Protein AF-A0A2P8FPQ2-F1 (afdb_monomer_lite)

Sequence (67 aa):
MQVQALSILSNGSKSREVRKLLDVSPGKLHAMRVSRQLSFMRIGGVIYYERADIEKMFEKFKTAAVK

Organism: NCBI:txid1591085

Secondary structure (DSSP, 8-state):
---------STTTHHHHHHHHHT--HHHHHHHHHTTSS--EEETTEEE--HHHHHHHHHHH------

Foldseek 3Di:
DDQPQVDDDDQPVVLVVLCVLLVDDPVVVVVCVVVVLFDWDADPNHIGGRPVSSVVSSVVSPPDPPD

Structure (mmCIF, N/CA/C/O backbone):
data_AF-A0A2P8FPQ2-F1
#
_entry.id   AF-A0A2P8FPQ2-F1
#
loop_
_atom_site.group_PDB
_atom_site.id
_atom_site.type_symbol
_atom_site.label_atom_id
_atom_site.label_alt_id
_atom_site.label_comp_id
_atom_site.label_asym_id
_atom_site.label_entity_id
_atom_site.label_seq_id
_atom_site.pdbx_PDB_ins_code
_atom_site.Cartn_x
_atom_site.Cartn_y
_atom_site.Cartn_z
_atom_site.occupancy
_atom_site.B_iso_or_equiv
_atom_site.auth_seq_id
_atom_site.auth_comp_id
_atom_site.auth_asym_id
_atom_site.auth_atom_id
_atom_site.pdbx_PDB_model_num
ATOM 1 N N . MET A 1 1 ? 0.674 -28.781 -3.938 1.00 35.97 1 MET A N 1
ATOM 2 C CA . MET A 1 1 ? 0.707 -27.393 -3.426 1.00 35.97 1 MET A CA 1
ATOM 3 C C . MET A 1 1 ? 0.200 -26.460 -4.512 1.00 35.97 1 MET A C 1
ATOM 5 O O . MET A 1 1 ? 0.959 -26.102 -5.401 1.00 35.97 1 MET A O 1
ATOM 9 N N . GLN A 1 2 ? -1.092 -26.132 -4.501 1.00 27.91 2 GLN A N 1
ATOM 10 C CA . GLN A 1 2 ? -1.638 -25.129 -5.413 1.00 27.91 2 GLN A CA 1
ATOM 11 C C . GLN A 1 2 ? -1.499 -23.760 -4.751 1.00 27.91 2 GLN A C 1
ATOM 13 O O . GLN A 1 2 ? -2.323 -23.366 -3.933 1.00 27.91 2 GLN A O 1
ATOM 18 N N . VAL A 1 3 ? -0.428 -23.043 -5.077 1.00 37.09 3 VAL A N 1
ATOM 19 C CA . VAL A 1 3 ? -0.404 -21.594 -4.885 1.00 37.09 3 VAL A CA 1
ATOM 20 C C . VAL A 1 3 ? -1.365 -21.013 -5.916 1.00 37.09 3 VAL A C 1
ATOM 22 O O . VAL A 1 3 ? -1.037 -20.924 -7.097 1.00 37.09 3 VAL A O 1
ATOM 25 N N . GLN A 1 4 ? -2.579 -20.664 -5.489 1.00 38.97 4 GLN A N 1
ATOM 26 C CA . GLN A 1 4 ? -3.492 -19.855 -6.293 1.00 38.97 4 GLN A CA 1
ATOM 27 C C . GLN A 1 4 ? -2.909 -18.439 -6.387 1.00 38.97 4 GLN A C 1
ATOM 29 O O . GLN A 1 4 ? -3.303 -17.519 -5.675 1.00 38.97 4 GLN A O 1
ATOM 34 N N . ALA A 1 5 ? -1.903 -18.275 -7.245 1.00 39.25 5 ALA A N 1
ATOM 35 C CA . ALA A 1 5 ? -1.449 -16.975 -7.694 1.00 39.25 5 ALA A CA 1
ATOM 36 C C . ALA A 1 5 ? -2.563 -16.420 -8.580 1.00 39.25 5 ALA A C 1
ATOM 38 O O . ALA A 1 5 ? -2.643 -16.754 -9.763 1.00 39.25 5 ALA A O 1
ATOM 39 N N . LEU A 1 6 ? -3.455 -15.632 -7.974 1.00 41.75 6 LEU A N 1
ATOM 40 C CA . LEU A 1 6 ? -4.536 -14.938 -8.663 1.00 41.75 6 LEU A CA 1
ATOM 41 C C . LEU A 1 6 ? -3.919 -14.179 -9.846 1.00 41.75 6 LEU A C 1
ATOM 43 O O . LEU A 1 6 ? -3.165 -13.213 -9.699 1.00 41.75 6 LEU A O 1
ATOM 47 N N . SER A 1 7 ? -4.126 -14.750 -11.026 1.00 48.97 7 SER A N 1
ATOM 48 C CA . SER A 1 7 ? -3.409 -14.430 -12.247 1.00 48.97 7 SER A CA 1
ATOM 49 C C . SER A 1 7 ? -4.136 -13.260 -12.884 1.00 48.97 7 SER A C 1
ATOM 51 O O . SER A 1 7 ? -5.077 -13.465 -13.638 1.00 48.97 7 SER A O 1
ATOM 53 N N . ILE A 1 8 ? -3.756 -12.023 -12.550 1.00 41.72 8 ILE A N 1
ATOM 54 C CA . ILE A 1 8 ? -4.343 -10.848 -13.207 1.00 41.72 8 ILE A CA 1
ATOM 55 C C . ILE A 1 8 ? -3.244 -9.917 -13.735 1.00 41.72 8 ILE A C 1
ATOM 57 O O . ILE A 1 8 ? -2.280 -9.565 -13.058 1.00 41.72 8 ILE A O 1
ATOM 61 N N . LEU A 1 9 ? -3.368 -9.634 -15.026 1.00 42.97 9 LEU A N 1
ATOM 62 C CA . LEU A 1 9 ? -2.410 -9.111 -15.997 1.00 42.97 9 LEU A CA 1
ATOM 63 C C . LEU A 1 9 ? -1.774 -7.745 -15.646 1.00 42.97 9 LEU A C 1
ATOM 65 O O . LEU A 1 9 ? -2.428 -6.867 -15.095 1.00 42.97 9 LEU A O 1
ATOM 69 N N . SER A 1 10 ? -0.524 -7.547 -16.094 1.00 38.38 10 SER A N 1
ATOM 70 C CA . SER A 1 10 ? 0.206 -6.273 -16.303 1.00 38.38 10 SER A CA 1
ATOM 71 C C . SER A 1 10 ? 0.499 -5.340 -15.101 1.00 38.38 10 SER A C 1
ATOM 73 O O . SER A 1 10 ? -0.272 -5.168 -14.158 1.00 38.38 10 SER A O 1
ATOM 75 N N . ASN A 1 11 ? 1.680 -4.715 -15.158 1.00 46.38 11 ASN A N 1
ATOM 76 C CA . ASN A 1 11 ? 2.381 -3.940 -14.120 1.00 46.38 11 ASN A CA 1
ATOM 77 C C . ASN A 1 11 ? 1.615 -2.722 -13.544 1.00 46.38 11 ASN A C 1
ATOM 79 O O . ASN A 1 11 ? 1.952 -2.265 -12.450 1.00 46.38 11 ASN A O 1
ATOM 83 N N . GLY A 1 12 ? 0.557 -2.242 -14.207 1.00 42.38 12 GLY A N 1
ATOM 84 C CA . GLY A 1 12 ? -0.309 -1.152 -13.728 1.00 42.38 12 GLY A CA 1
ATOM 85 C C . GLY A 1 12 ? -1.655 -1.590 -13.129 1.00 42.38 12 GLY A C 1
ATOM 86 O O . GLY A 1 12 ? -2.236 -0.865 -12.313 1.00 42.38 12 GLY A O 1
ATOM 87 N N . SER A 1 13 ? -2.155 -2.771 -13.496 1.00 49.75 13 SER A N 1
ATOM 88 C CA . SER A 1 13 ? -3.487 -3.271 -13.119 1.00 49.75 13 SER A CA 1
ATOM 89 C C . SER A 1 13 ? -3.479 -3.918 -11.732 1.00 49.75 13 SER A C 1
ATOM 91 O O . SER A 1 13 ? -4.371 -3.643 -10.933 1.00 49.75 13 SER A O 1
ATOM 93 N N . LYS A 1 14 ? -2.409 -4.645 -11.374 1.00 63.22 14 LYS A N 1
ATOM 94 C CA . LYS A 1 14 ? -2.272 -5.327 -10.067 1.00 63.22 14 LYS A CA 1
ATOM 95 C C . LYS A 1 14 ? -2.328 -4.372 -8.875 1.00 63.22 14 LYS A C 1
ATOM 97 O O . LYS A 1 14 ? -3.086 -4.567 -7.931 1.00 63.22 14 LYS A O 1
ATOM 102 N N . SER A 1 15 ? -1.563 -3.279 -8.941 1.00 65.56 15 SER A N 1
ATOM 103 C CA . SER A 1 15 ? -1.601 -2.245 -7.895 1.00 65.56 15 SER A CA 1
ATOM 104 C C . SER A 1 15 ? -2.938 -1.503 -7.881 1.00 65.56 15 SER A C 1
ATOM 106 O O . SER A 1 15 ? -3.282 -0.891 -6.881 1.00 65.56 15 SER A O 1
ATOM 108 N N . ARG A 1 16 ? -3.689 -1.490 -8.988 1.00 74.19 16 ARG A N 1
ATOM 109 C CA . ARG A 1 16 ? -5.014 -0.862 -9.060 1.00 74.19 16 ARG A CA 1
ATOM 110 C C . ARG A 1 16 ? -6.080 -1.741 -8.411 1.00 74.19 16 ARG A C 1
ATOM 112 O O . ARG A 1 16 ? -6.901 -1.205 -7.680 1.00 74.19 16 ARG A O 1
ATOM 119 N N . GLU A 1 17 ? -6.038 -3.050 -8.627 1.00 77.25 17 GLU A N 1
ATOM 120 C CA . GLU A 1 17 ? -6.936 -4.006 -7.970 1.00 77.25 17 GLU A CA 1
ATOM 121 C C . GLU A 1 17 ? -6.693 -4.090 -6.473 1.00 77.25 17 GLU A C 1
ATOM 123 O O . GLU A 1 17 ? -7.637 -3.955 -5.709 1.00 77.25 17 GLU A O 1
ATOM 128 N N . VAL A 1 18 ? -5.434 -4.202 -6.042 1.00 77.56 18 VAL A N 1
ATOM 129 C CA . VAL A 1 18 ? -5.096 -4.205 -4.610 1.00 77.56 18 VAL A CA 1
ATOM 130 C C . VAL A 1 18 ? -5.566 -2.918 -3.930 1.00 77.56 18 VAL A C 1
ATOM 132 O O . VAL A 1 18 ? -6.102 -2.963 -2.828 1.00 77.56 18 VAL A O 1
ATOM 135 N N . ARG A 1 19 ? -5.437 -1.768 -4.607 1.00 81.38 19 ARG A N 1
ATOM 136 C CA . ARG A 1 19 ? -5.979 -0.494 -4.113 1.00 81.38 19 ARG A CA 1
ATOM 137 C C . ARG A 1 19 ? -7.496 -0.490 -4.006 1.00 81.38 19 ARG A C 1
ATOM 139 O O . A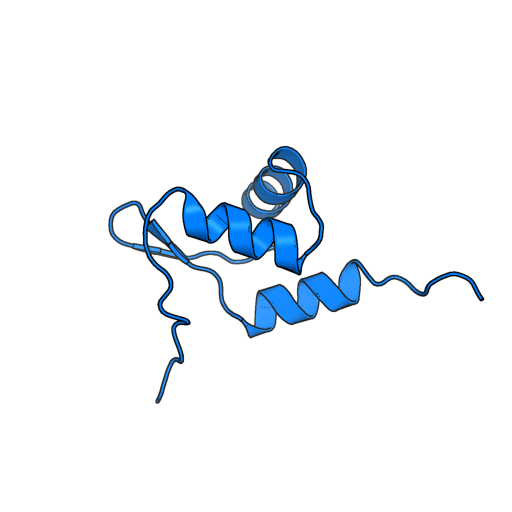RG A 1 19 ? -7.994 0.046 -3.033 1.00 81.38 19 ARG A O 1
ATOM 146 N N . LYS A 1 20 ? -8.209 -1.058 -4.982 1.00 81.19 20 LYS A N 1
ATOM 147 C CA . LYS A 1 20 ? -9.675 -1.176 -4.936 1.00 81.19 20 LYS A CA 1
ATOM 148 C C . LYS A 1 20 ? -10.133 -2.136 -3.839 1.00 81.19 20 LYS A C 1
ATOM 150 O O . LYS A 1 20 ? -11.126 -1.868 -3.185 1.00 81.19 20 LYS A O 1
ATOM 155 N N . LEU A 1 21 ? -9.409 -3.235 -3.644 1.00 82.25 21 LEU A N 1
ATOM 156 C CA . LEU A 1 21 ? -9.745 -4.262 -2.662 1.00 82.25 21 LEU A CA 1
ATOM 157 C C . LEU A 1 21 ? -9.519 -3.780 -1.225 1.00 82.25 21 LEU A C 1
ATOM 159 O O . LEU A 1 21 ? -10.312 -4.088 -0.348 1.00 82.25 21 LEU A O 1
ATOM 163 N N . LEU A 1 22 ? -8.448 -3.019 -0.994 1.00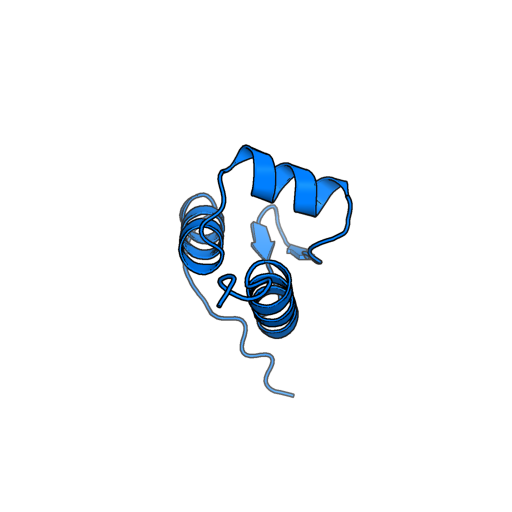 79.88 22 LEU A N 1
ATOM 164 C CA . LEU A 1 22 ? -8.129 -2.443 0.315 1.00 79.88 22 LEU A CA 1
ATOM 165 C C . LEU A 1 22 ? -8.705 -1.033 0.524 1.00 79.88 22 LEU A C 1
ATOM 167 O O . LEU A 1 22 ? -8.539 -0.482 1.605 1.00 79.88 22 LEU A O 1
ATOM 171 N N . ASP A 1 23 ? -9.323 -0.447 -0.503 1.00 82.81 23 ASP A N 1
ATOM 172 C CA . ASP A 1 23 ? -9.763 0.954 -0.556 1.00 82.81 23 ASP A CA 1
ATOM 173 C C . ASP A 1 23 ? -8.675 1.965 -0.125 1.00 82.81 23 ASP A C 1
ATOM 175 O O . ASP A 1 23 ? -8.868 2.848 0.708 1.00 82.81 23 ASP A O 1
ATOM 179 N N . VAL A 1 24 ? -7.464 1.811 -0.676 1.00 82.75 24 VAL A N 1
ATOM 180 C CA . VAL A 1 24 ? -6.296 2.633 -0.310 1.00 82.75 24 VAL A CA 1
ATOM 181 C C . VAL A 1 24 ? -5.750 3.461 -1.469 1.00 82.75 24 VAL A C 1
ATOM 183 O O . VAL A 1 24 ? -5.746 3.061 -2.638 1.00 82.75 24 VAL A O 1
ATOM 186 N N . SER A 1 25 ? -5.181 4.622 -1.135 1.00 83.00 25 SER A N 1
ATOM 187 C CA . SER A 1 25 ? -4.479 5.468 -2.102 1.00 83.00 25 SER A CA 1
ATOM 188 C C . SER A 1 25 ? -3.148 4.840 -2.565 1.00 83.00 25 SER A C 1
ATOM 190 O O . SER A 1 25 ? -2.559 4.011 -1.861 1.00 83.00 25 SER A O 1
ATOM 192 N N . PRO A 1 26 ? -2.603 5.245 -3.733 1.00 81.38 26 PRO A N 1
ATOM 193 C CA . PRO A 1 26 ? -1.284 4.795 -4.190 1.00 81.38 26 PRO A CA 1
ATOM 194 C C . PRO A 1 26 ? -0.160 5.072 -3.186 1.00 81.38 26 PRO A C 1
ATOM 196 O O . PRO A 1 26 ? 0.711 4.222 -2.998 1.00 81.38 26 PRO A O 1
ATOM 199 N N . GLY A 1 27 ? -0.213 6.224 -2.508 1.00 83.62 27 GLY A N 1
ATOM 200 C CA . GLY A 1 27 ? 0.748 6.594 -1.468 1.00 83.62 27 GLY A CA 1
ATOM 201 C C . GLY A 1 27 ? 0.668 5.674 -0.252 1.00 83.62 27 GLY A C 1
ATOM 202 O O . GLY A 1 27 ? 1.698 5.225 0.243 1.00 83.62 27 GLY A O 1
ATOM 203 N N . LYS A 1 28 ? -0.545 5.298 0.173 1.00 85.25 28 LYS A N 1
ATOM 204 C CA . LYS A 1 28 ? -0.756 4.366 1.288 1.00 85.25 28 LYS A CA 1
ATOM 205 C C . LYS A 1 28 ? -0.259 2.958 0.946 1.00 85.25 28 LYS A C 1
ATOM 207 O O . LYS A 1 28 ? 0.481 2.378 1.733 1.00 85.25 28 LYS A O 1
ATOM 212 N N . LEU A 1 29 ? -0.561 2.443 -0.250 1.00 85.00 29 LEU A N 1
ATOM 213 C CA . LEU A 1 29 ? -0.049 1.139 -0.697 1.00 85.00 29 LEU A CA 1
ATOM 214 C C . LEU A 1 29 ? 1.483 1.133 -0.852 1.00 85.00 29 LEU A C 1
ATOM 216 O O . LEU A 1 29 ? 2.139 0.116 -0.622 1.00 85.00 29 LEU A O 1
ATOM 220 N N . HIS A 1 30 ? 2.081 2.256 -1.260 1.00 85.12 30 HIS A N 1
ATOM 221 C CA . HIS A 1 30 ? 3.534 2.399 -1.273 1.00 85.12 30 HIS A CA 1
ATOM 222 C C . HIS A 1 30 ? 4.108 2.408 0.148 1.00 85.12 30 HIS A C 1
ATOM 224 O O . HIS A 1 30 ? 5.000 1.611 0.428 1.00 85.12 30 HIS A O 1
ATOM 230 N N . ALA A 1 31 ? 3.538 3.207 1.053 1.00 85.69 31 ALA A N 1
ATOM 231 C CA . ALA A 1 31 ? 3.934 3.244 2.456 1.00 85.69 31 ALA A CA 1
ATOM 232 C C . ALA A 1 31 ? 3.858 1.856 3.103 1.00 85.69 31 ALA A C 1
ATOM 234 O O . ALA A 1 31 ? 4.810 1.464 3.757 1.00 85.69 31 ALA A O 1
ATOM 235 N N . MET A 1 32 ? 2.802 1.076 2.846 1.00 85.56 32 MET A N 1
ATOM 236 C CA . MET A 1 32 ? 2.647 -0.296 3.358 1.00 85.56 32 MET A CA 1
ATOM 237 C C . MET A 1 32 ? 3.714 -1.273 2.847 1.00 85.56 32 MET A C 1
ATOM 239 O O . MET A 1 32 ? 4.119 -2.180 3.573 1.00 85.56 32 MET A O 1
ATOM 243 N N . ARG A 1 33 ? 4.183 -1.100 1.604 1.00 84.56 33 ARG A N 1
ATOM 244 C CA . ARG A 1 33 ? 5.304 -1.886 1.065 1.00 84.56 33 ARG A CA 1
ATOM 245 C C . ARG A 1 33 ? 6.628 -1.481 1.705 1.00 84.56 33 ARG A C 1
ATOM 247 O O . ARG A 1 33 ? 7.413 -2.349 2.070 1.00 84.56 33 ARG A O 1
ATOM 254 N N . VAL A 1 34 ? 6.872 -0.176 1.838 1.00 85.81 34 VAL A N 1
ATOM 255 C CA . VAL A 1 34 ? 8.106 0.367 2.431 1.00 85.81 34 V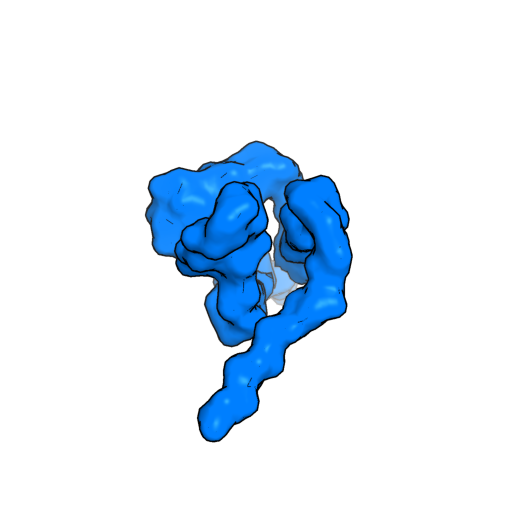AL A CA 1
ATOM 256 C C . VAL A 1 34 ? 8.189 0.031 3.922 1.00 85.81 34 VAL A C 1
ATOM 258 O O . VAL A 1 34 ? 9.239 -0.387 4.400 1.00 85.81 34 VAL A O 1
ATOM 261 N N . SER A 1 35 ? 7.070 0.127 4.642 1.00 86.44 35 SER A N 1
ATOM 262 C CA . SER A 1 35 ? 6.957 -0.197 6.068 1.00 86.44 35 SER A CA 1
ATOM 263 C C . SER A 1 35 ? 6.925 -1.699 6.362 1.00 86.44 35 SER A C 1
ATOM 265 O O . SER A 1 35 ? 6.843 -2.080 7.527 1.00 86.44 35 SER A O 1
ATOM 267 N N . ARG A 1 36 ? 6.983 -2.557 5.330 1.00 83.56 36 ARG A N 1
ATOM 268 C CA . ARG A 1 36 ? 6.869 -4.024 5.428 1.00 83.56 36 ARG A CA 1
ATOM 269 C C . ARG A 1 36 ? 5.581 -4.506 6.113 1.00 83.56 36 ARG A C 1
ATOM 271 O O . ARG A 1 36 ? 5.538 -5.611 6.640 1.00 83.56 36 ARG A O 1
ATOM 278 N N . GLN A 1 37 ? 4.523 -3.694 6.092 1.00 83.94 37 GLN A N 1
ATOM 279 C CA . GLN A 1 37 ? 3.205 -4.063 6.622 1.00 83.94 37 GLN A CA 1
ATOM 280 C C . GLN A 1 37 ? 2.424 -4.978 5.680 1.00 83.94 37 GLN A C 1
ATOM 282 O O . GLN A 1 37 ? 1.567 -5.731 6.132 1.00 83.94 37 GLN A O 1
ATOM 287 N N . LEU A 1 38 ? 2.711 -4.900 4.380 1.00 84.06 38 LEU A N 1
ATOM 288 C CA . LEU A 1 38 ? 2.141 -5.776 3.369 1.00 84.06 38 LEU A CA 1
ATOM 289 C C . LEU A 1 38 ? 3.271 -6.489 2.634 1.00 84.06 38 LEU A C 1
ATOM 291 O O . LEU A 1 38 ? 4.025 -5.859 1.882 1.00 84.06 38 LEU A O 1
ATOM 295 N N . SER A 1 39 ? 3.373 -7.798 2.859 1.00 82.69 39 SER A N 1
ATOM 296 C CA . SER A 1 39 ? 4.342 -8.654 2.188 1.00 82.69 39 SER A CA 1
ATOM 297 C C . SER A 1 39 ? 4.115 -8.619 0.684 1.00 82.69 39 SER A C 1
ATOM 299 O O . SER A 1 39 ? 2.982 -8.653 0.195 1.00 82.69 39 SER A O 1
ATOM 301 N N . PHE A 1 40 ? 5.207 -8.556 -0.067 1.00 84.25 40 PHE A N 1
ATOM 302 C CA . PHE A 1 40 ? 5.160 -8.625 -1.513 1.00 84.25 40 PHE A CA 1
ATOM 303 C C . PHE A 1 40 ? 6.360 -9.397 -2.041 1.00 84.25 40 PHE A C 1
ATOM 305 O O . PHE A 1 40 ? 7.448 -9.346 -1.470 1.00 84.25 40 PHE A O 1
ATOM 312 N N . MET A 1 41 ? 6.174 -10.068 -3.172 1.00 83.12 41 MET A N 1
ATOM 313 C CA . MET A 1 41 ? 7.254 -10.729 -3.889 1.00 83.12 41 MET A CA 1
ATOM 314 C C . MET A 1 41 ? 7.491 -10.022 -5.213 1.00 83.12 41 MET A C 1
ATOM 316 O O . MET A 1 41 ? 6.547 -9.688 -5.928 1.00 83.12 41 MET A O 1
ATOM 320 N N . ARG A 1 42 ? 8.756 -9.773 -5.551 1.00 84.12 42 ARG A N 1
ATOM 321 C CA . ARG A 1 42 ? 9.137 -9.204 -6.844 1.00 84.12 42 ARG A CA 1
ATOM 322 C C . ARG A 1 42 ? 9.769 -10.295 -7.697 1.00 84.12 42 ARG A C 1
ATOM 324 O O . ARG A 1 42 ? 10.856 -10.757 -7.380 1.00 84.12 42 ARG A O 1
ATOM 331 N N . ILE A 1 43 ? 9.113 -10.660 -8.794 1.00 83.75 43 ILE A N 1
ATOM 332 C CA . ILE A 1 43 ? 9.636 -11.615 -9.780 1.00 83.75 43 ILE A CA 1
ATOM 333 C C . ILE A 1 43 ? 9.667 -10.910 -11.131 1.00 83.75 43 ILE A C 1
ATOM 335 O O . ILE A 1 43 ? 8.633 -10.425 -11.591 1.00 83.75 43 ILE A O 1
ATOM 339 N N . GLY A 1 44 ? 10.849 -10.799 -11.745 1.00 82.94 44 GLY A N 1
ATOM 340 C CA . GLY A 1 44 ? 10.992 -10.211 -13.084 1.00 82.94 44 GLY A CA 1
ATOM 341 C C . GLY A 1 44 ? 10.452 -8.778 -13.208 1.00 82.94 44 GLY A C 1
ATOM 342 O O . GLY A 1 44 ? 9.867 -8.422 -14.222 1.00 82.94 44 GLY A O 1
ATOM 343 N N . GLY A 1 45 ? 10.563 -7.962 -12.153 1.00 79.88 45 GLY A N 1
ATOM 344 C CA . GLY A 1 45 ? 10.048 -6.584 -12.146 1.00 79.88 45 GLY A CA 1
ATOM 345 C C . GLY A 1 45 ? 8.558 -6.441 -11.820 1.00 79.88 45 GLY A C 1
ATOM 346 O O . GLY A 1 45 ? 8.080 -5.323 -11.636 1.00 79.88 45 GLY A O 1
ATOM 347 N N . VAL A 1 46 ? 7.839 -7.552 -11.672 1.00 79.19 46 VAL A N 1
ATOM 348 C CA . VAL A 1 46 ? 6.420 -7.573 -11.318 1.00 79.19 46 VAL A CA 1
ATOM 349 C C . VAL A 1 46 ? 6.263 -7.845 -9.828 1.00 79.19 46 VAL A C 1
ATOM 351 O O . VAL A 1 46 ? 6.950 -8.699 -9.272 1.00 79.19 46 VAL A O 1
ATOM 354 N N . ILE A 1 47 ? 5.356 -7.108 -9.187 1.00 82.12 47 ILE A N 1
ATOM 355 C CA . ILE A 1 47 ? 5.046 -7.252 -7.765 1.00 82.12 47 ILE A CA 1
ATOM 356 C C . ILE A 1 47 ? 3.819 -8.147 -7.600 1.00 82.12 47 ILE A C 1
ATOM 358 O O . ILE A 1 47 ? 2.805 -7.964 -8.278 1.00 82.12 47 ILE A O 1
ATOM 362 N N . TYR A 1 48 ? 3.940 -9.103 -6.691 1.00 80.31 48 TYR A N 1
ATOM 363 C CA . TYR A 1 48 ? 2.931 -10.077 -6.318 1.00 80.31 48 TYR A CA 1
ATOM 364 C C . TYR A 1 48 ? 2.610 -9.924 -4.841 1.00 80.31 48 TYR A C 1
ATOM 366 O O . TYR A 1 48 ? 3.495 -9.628 -4.040 1.00 80.31 48 TYR A O 1
ATOM 374 N N . TYR A 1 49 ? 1.350 -10.154 -4.506 1.0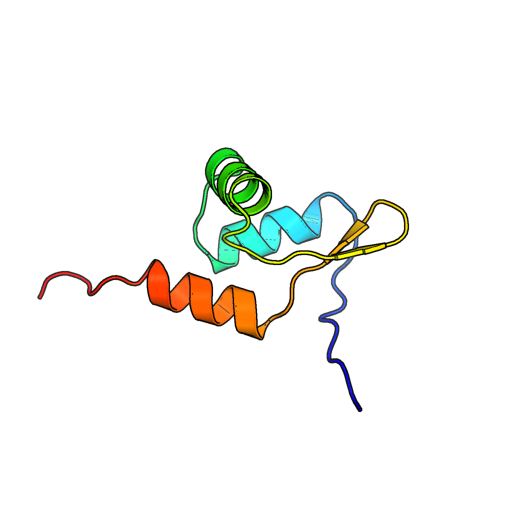0 82.19 49 TYR A N 1
ATOM 375 C CA . TYR A 1 49 ? 0.855 -10.135 -3.141 1.00 82.19 49 TYR A CA 1
ATOM 376 C C . TYR A 1 49 ? 0.198 -11.474 -2.851 1.00 82.19 49 TYR A C 1
ATOM 378 O O . TYR A 1 49 ? -0.442 -12.055 -3.732 1.00 82.19 49 TYR A O 1
ATOM 386 N N . GLU A 1 50 ? 0.353 -11.952 -1.625 1.00 81.31 50 GLU A N 1
ATOM 387 C CA . GLU A 1 50 ? -0.366 -13.127 -1.163 1.00 81.31 50 GLU A CA 1
ATOM 388 C C . GLU A 1 50 ? -1.785 -12.736 -0.748 1.00 81.31 50 GLU A C 1
ATOM 390 O O . GLU A 1 50 ? -1.995 -11.725 -0.075 1.00 81.31 50 GLU A O 1
ATOM 395 N N . ARG A 1 51 ? -2.775 -13.543 -1.142 1.00 79.62 51 ARG A N 1
ATOM 396 C CA . ARG A 1 51 ? -4.184 -13.261 -0.844 1.00 79.62 51 ARG A CA 1
ATOM 397 C C . ARG A 1 51 ? -4.449 -13.181 0.660 1.00 79.62 51 ARG A C 1
ATOM 399 O O . ARG A 1 51 ? -5.114 -12.250 1.096 1.00 79.62 51 ARG A O 1
ATOM 406 N N . ALA A 1 52 ? -3.877 -14.103 1.434 1.00 82.25 52 ALA A N 1
ATOM 407 C CA . ALA A 1 52 ? -4.037 -14.148 2.885 1.00 82.25 52 ALA A CA 1
ATOM 408 C C . ALA A 1 52 ? -3.530 -12.868 3.567 1.00 82.25 52 ALA A C 1
ATOM 410 O O . ALA A 1 52 ? -4.144 -12.376 4.509 1.00 82.25 52 ALA A O 1
ATOM 411 N N . ASP A 1 53 ? -2.434 -12.293 3.075 1.00 83.06 53 ASP A N 1
ATOM 412 C CA . ASP A 1 53 ? -1.888 -11.052 3.624 1.00 83.06 53 ASP A CA 1
ATOM 413 C C . ASP 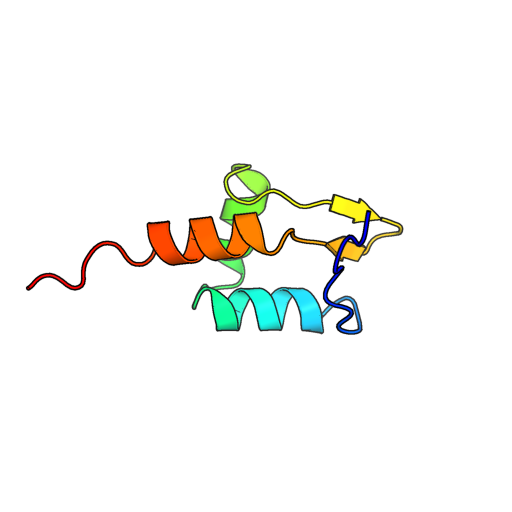A 1 53 ? -2.741 -9.836 3.253 1.00 83.06 53 ASP A C 1
ATOM 415 O O . ASP A 1 53 ? -2.921 -8.933 4.072 1.00 83.06 53 ASP A O 1
ATOM 419 N N . ILE A 1 54 ? -3.322 -9.828 2.051 1.00 83.62 54 ILE A N 1
ATOM 420 C CA . ILE A 1 54 ? -4.281 -8.800 1.638 1.00 83.62 54 ILE A CA 1
ATOM 421 C C . ILE A 1 54 ? -5.553 -8.874 2.487 1.00 83.62 54 ILE A C 1
ATOM 423 O O . ILE A 1 54 ? -6.019 -7.841 2.953 1.00 83.62 54 ILE A O 1
ATOM 427 N N . GLU A 1 55 ? -6.089 -10.067 2.738 1.00 83.50 55 GLU A N 1
ATOM 4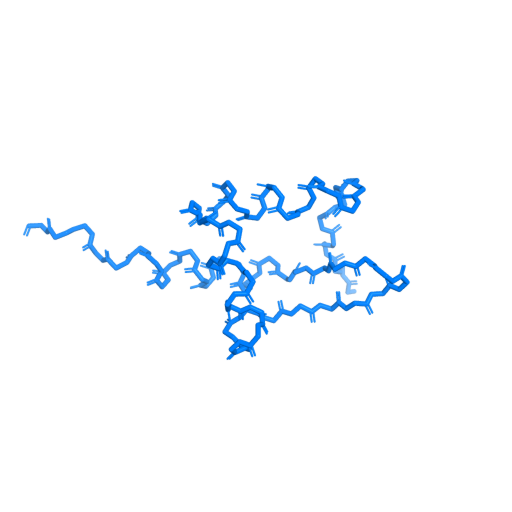28 C CA . GLU A 1 55 ? -7.263 -10.265 3.598 1.00 83.50 55 GLU A CA 1
ATOM 429 C C . GLU A 1 55 ? -6.995 -9.839 5.039 1.00 83.50 55 GLU A C 1
ATOM 431 O O . GLU A 1 55 ? -7.748 -9.036 5.584 1.00 83.50 55 GLU A O 1
ATOM 436 N N . LYS A 1 56 ? -5.868 -10.263 5.623 1.00 84.94 56 LYS A N 1
ATOM 437 C CA . LYS A 1 56 ? -5.440 -9.783 6.945 1.00 84.94 56 LYS A CA 1
ATOM 438 C C . LYS A 1 56 ? -5.327 -8.262 6.976 1.00 84.94 56 LYS A C 1
ATOM 440 O O . LYS A 1 56 ? -5.651 -7.641 7.985 1.00 84.94 56 LYS A O 1
ATOM 445 N N . MET A 1 57 ? -4.839 -7.638 5.901 1.00 83.62 57 MET A N 1
ATOM 446 C CA . MET A 1 57 ? -4.792 -6.176 5.818 1.00 83.62 57 MET A CA 1
ATOM 447 C C . MET A 1 57 ? -6.168 -5.560 5.724 1.00 83.62 57 MET A C 1
ATOM 449 O O . MET A 1 57 ? -6.430 -4.604 6.448 1.00 83.62 57 MET A O 1
ATOM 453 N N . PHE A 1 58 ? -7.052 -6.120 4.911 1.00 82.75 58 PHE A N 1
ATOM 454 C CA . PHE A 1 58 ? -8.428 -5.666 4.827 1.00 82.75 58 PHE A CA 1
ATOM 455 C C . PHE A 1 58 ? -9.106 -5.695 6.202 1.00 82.75 58 PHE A C 1
ATOM 457 O O . PHE A 1 58 ? -9.692 -4.699 6.615 1.00 82.75 58 PHE A O 1
ATOM 464 N N . GLU A 1 59 ? -8.939 -6.780 6.958 1.00 83.00 59 GLU A N 1
ATOM 465 C CA . GLU A 1 59 ? -9.453 -6.901 8.325 1.00 83.00 59 GLU A CA 1
ATOM 466 C C . GLU A 1 59 ? -8.838 -5.877 9.286 1.00 83.00 59 GLU A C 1
ATOM 468 O O . GLU A 1 59 ? -9.563 -5.277 10.075 1.00 83.00 59 GLU A O 1
ATOM 473 N N . LYS A 1 60 ? -7.528 -5.610 9.193 1.00 80.44 60 LYS A N 1
ATOM 474 C CA . LYS A 1 60 ? -6.878 -4.568 10.008 1.00 80.44 60 LYS A CA 1
ATOM 475 C C . LYS A 1 60 ? -7.348 -3.152 9.676 1.00 80.44 60 LYS A C 1
ATOM 477 O O . LYS A 1 60 ? -7.372 -2.315 10.571 1.00 80.44 60 LYS A O 1
ATOM 482 N N . PHE A 1 61 ? -7.664 -2.851 8.414 1.00 74.50 61 PHE A N 1
ATOM 483 C CA . PHE A 1 61 ? -8.213 -1.542 8.029 1.00 74.50 61 PHE A CA 1
ATOM 484 C C . PHE A 1 61 ? -9.703 -1.427 8.333 1.00 74.50 61 PHE A C 1
ATOM 486 O O . PHE A 1 61 ? -10.182 -0.327 8.598 1.00 74.50 61 PHE A O 1
ATOM 493 N N . LYS A 1 62 ? -10.418 -2.553 8.384 1.00 70.38 62 LYS A N 1
ATOM 494 C CA . LYS A 1 62 ? -11.784 -2.661 8.895 1.00 70.38 62 LYS A CA 1
ATOM 495 C C . LYS A 1 62 ? -11.805 -2.607 10.429 1.00 70.38 62 LYS A C 1
ATOM 497 O O . LYS A 1 62 ? -12.502 -3.388 11.076 1.00 70.38 62 LYS A O 1
ATOM 502 N N . THR A 1 63 ? -11.056 -1.678 11.028 1.00 54.31 63 THR A N 1
ATOM 503 C CA . THR A 1 63 ? -11.268 -1.305 12.427 1.00 54.31 63 THR A CA 1
ATOM 504 C C . THR A 1 63 ? -12.727 -0.907 12.541 1.00 54.31 63 THR A C 1
ATOM 506 O O . THR A 1 63 ? -13.172 -0.034 11.796 1.00 54.31 63 THR A O 1
ATOM 509 N N . ALA A 1 64 ? -13.444 -1.648 13.390 1.00 54.31 64 ALA A N 1
ATOM 510 C CA . ALA A 1 64 ? -14.878 -1.595 13.614 1.00 54.31 64 ALA A CA 1
ATOM 511 C C . ALA A 1 64 ? -15.460 -0.243 13.208 1.00 54.31 64 ALA A C 1
ATOM 513 O O . ALA A 1 64 ? -15.122 0.771 13.818 1.00 54.31 64 ALA A O 1
ATOM 514 N N . ALA A 1 65 ? -16.317 -0.242 12.178 1.00 53.12 65 ALA A N 1
ATOM 515 C CA . ALA A 1 65 ? -17.289 0.824 12.015 1.00 53.12 65 ALA A CA 1
ATOM 516 C C . ALA A 1 65 ? -17.863 1.059 13.411 1.00 53.12 65 ALA A C 1
ATOM 518 O O . ALA A 1 65 ? -18.464 0.144 13.982 1.00 53.12 65 ALA A O 1
ATOM 519 N N . VAL A 1 66 ? -17.492 2.200 13.993 1.00 50.19 66 VAL A N 1
ATOM 520 C CA . VAL A 1 66 ? -17.860 2.593 15.345 1.00 50.19 66 VAL A CA 1
ATOM 521 C C . VAL A 1 66 ? -19.368 2.432 15.398 1.00 50.19 66 VAL A C 1
ATOM 523 O O . VAL A 1 66 ? -20.084 3.056 14.614 1.00 50.19 66 VAL A O 1
ATOM 526 N N . LYS A 1 67 ? -19.806 1.471 16.206 1.00 44.22 67 LYS A N 1
ATOM 527 C CA . LYS A 1 67 ? -21.214 1.259 16.489 1.00 44.22 67 LYS A CA 1
ATOM 528 C C . LYS A 1 67 ? -21.674 2.348 17.443 1.00 44.22 67 LYS A C 1
ATOM 530 O O . LYS A 1 67 ? -20.855 2.714 18.318 1.00 44.22 67 LYS A O 1
#

Radius of gyration: 12.61 Å; chains: 1; bounding box: 32×34×33 Å

pLDDT: mean 71.29, std 17.53, range [27.91, 86.44]

InterPro domains:
  IPR041657 Helix-turn-helix domain, group 17 [PF12728] (16-60)